Protein AF-A0A412WUS1-F1 (afdb_monomer_lite)

Sequence (158 aa):
MLLIREGIDLQKLTAKCTISKQDILFKDSITSIKILNVRDIDAIYNIAAILSSSLFAYYAINTFVSIGIERERAKNYNKYNLPYIDLNIKNRIEVIEQAYQERYSAKKEVLQDDKKINALNNTILSELNKINKVIYDKLQLNDIETALIEYALDINKT

Foldseek 3Di:
DKKWFQAADLQQQATDIDDDPDDDDDDPRIDDDDDPDPVCVQQSVQLNLCRRALVVSLQCLVDFPDAPPPVRGGDPVSSPVDDGDRQSCNVLVVLLVVLVVVLVVQVPDPDHDPVSNVVSVVSNVVSSVVSNVSVCVRVVDDPVNVVVSVVSRVVSND

Organism: Bacteroides uniformis (NCBI:txid820)

pLDDT: mean 84.38, std 8.53, range [44.5, 91.94]

Radius of gyration: 16.22 Å; chains: 1; bounding box: 37×35×44 Å

Structure (mmCIF, N/CA/C/O backbone):
data_AF-A0A412WUS1-F1
#
_entry.id   AF-A0A412WUS1-F1
#
loop_
_atom_site.group_PDB
_atom_site.id
_atom_site.type_symbol
_atom_site.label_atom_id
_atom_site.label_alt_id
_atom_site.label_comp_id
_atom_site.label_asym_id
_atom_site.label_entity_id
_atom_site.label_seq_id
_atom_site.pdbx_PDB_ins_code
_atom_site.Cartn_x
_atom_site.Cartn_y
_atom_site.Cartn_z
_atom_site.occupancy
_atom_site.B_iso_or_equiv
_atom_site.auth_seq_id
_atom_site.auth_comp_id
_atom_site.auth_asym_id
_atom_site.auth_atom_id
_atom_site.pdbx_PDB_model_num
ATOM 1 N N . MET A 1 1 ? -12.828 9.975 -2.055 1.00 89.69 1 MET A N 1
ATOM 2 C CA . MET A 1 1 ? -11.564 10.727 -2.232 1.00 89.69 1 MET A CA 1
ATOM 3 C C . MET A 1 1 ? -10.428 9.923 -1.624 1.00 89.69 1 MET A C 1
ATOM 5 O O . MET A 1 1 ? -10.628 9.349 -0.561 1.00 89.69 1 MET A O 1
ATOM 9 N N . LEU A 1 2 ? -9.274 9.852 -2.281 1.00 90.50 2 LEU A N 1
ATOM 10 C CA . LEU A 1 2 ? -8.062 9.281 -1.695 1.00 90.50 2 LEU A CA 1
ATOM 11 C C . LEU A 1 2 ? -7.398 10.339 -0.824 1.00 90.50 2 LEU A C 1
ATOM 13 O O . LEU A 1 2 ? -7.208 11.458 -1.288 1.00 90.50 2 LEU A O 1
ATOM 17 N N . LEU A 1 3 ? -7.035 9.994 0.400 1.00 90.69 3 LEU A N 1
ATOM 18 C CA . LEU A 1 3 ? -6.276 10.846 1.305 1.00 90.69 3 LEU A CA 1
ATOM 19 C C . LEU A 1 3 ? -4.888 10.254 1.462 1.00 90.69 3 LEU A C 1
ATOM 21 O O . LEU A 1 3 ? -4.756 9.067 1.750 1.00 90.69 3 LEU A O 1
ATOM 25 N N . ILE A 1 4 ? -3.866 11.079 1.291 1.00 90.06 4 ILE A N 1
ATOM 26 C CA . ILE A 1 4 ? -2.463 10.683 1.339 1.00 90.06 4 ILE A CA 1
ATOM 27 C C . ILE A 1 4 ? -1.776 11.585 2.352 1.00 90.06 4 ILE A C 1
ATOM 29 O O . ILE A 1 4 ? -1.789 12.810 2.228 1.00 90.06 4 ILE A O 1
ATOM 33 N N . ARG A 1 5 ? -1.172 10.987 3.372 1.00 86.62 5 ARG A N 1
ATOM 34 C CA . ARG A 1 5 ? -0.383 11.730 4.353 1.00 86.62 5 ARG A CA 1
ATOM 35 C C . ARG A 1 5 ? 0.949 12.156 3.730 1.00 86.62 5 ARG A C 1
ATOM 37 O O . ARG A 1 5 ? 1.547 11.420 2.948 1.00 86.62 5 ARG A O 1
ATOM 44 N N . GLU A 1 6 ? 1.445 13.334 4.099 1.00 80.62 6 GLU A N 1
ATOM 45 C CA . GLU A 1 6 ? 2.788 13.766 3.687 1.00 80.62 6 GLU A CA 1
ATOM 46 C C . GLU A 1 6 ? 3.895 12.836 4.198 1.00 80.62 6 GLU A C 1
ATOM 48 O O . GLU A 1 6 ? 4.851 12.557 3.475 1.00 80.62 6 GLU A O 1
ATOM 53 N N . GLY A 1 7 ? 3.741 12.369 5.440 1.00 77.56 7 GLY A N 1
ATOM 54 C CA . GLY A 1 7 ? 4.656 11.445 6.099 1.00 77.56 7 GLY A CA 1
ATOM 55 C C . GLY A 1 7 ? 4.511 10.011 5.595 1.00 77.56 7 GLY A C 1
ATOM 56 O O . GLY A 1 7 ? 3.388 9.516 5.442 1.00 77.56 7 GLY A O 1
ATOM 57 N N . ILE A 1 8 ? 5.642 9.345 5.384 1.00 80.25 8 ILE A N 1
ATOM 58 C CA . ILE A 1 8 ? 5.703 7.920 5.035 1.00 80.25 8 ILE A CA 1
ATOM 59 C C . ILE A 1 8 ? 5.760 7.032 6.285 1.00 80.25 8 ILE A C 1
ATOM 61 O O . ILE A 1 8 ? 5.954 7.502 7.404 1.00 80.25 8 ILE A O 1
ATOM 65 N N . ASP A 1 9 ? 5.540 5.733 6.117 1.00 79.88 9 ASP A N 1
ATOM 66 C CA . ASP A 1 9 ? 5.813 4.756 7.165 1.00 79.88 9 ASP A CA 1
ATOM 67 C C . ASP A 1 9 ? 7.315 4.466 7.233 1.00 79.88 9 ASP A C 1
ATOM 69 O O . ASP A 1 9 ? 7.868 3.978 6.260 1.00 79.88 9 ASP A O 1
ATOM 73 N N . LEU A 1 10 ? 7.979 4.730 8.358 1.00 72.31 10 LEU A N 1
ATOM 74 C CA . LEU A 1 10 ? 9.417 4.473 8.482 1.00 72.31 10 LEU A CA 1
ATOM 75 C C . LEU A 1 10 ? 9.794 2.988 8.484 1.00 72.31 10 LEU A C 1
ATOM 77 O O . LEU A 1 10 ? 10.896 2.655 8.071 1.00 72.31 10 LEU A O 1
ATOM 81 N N . GLN A 1 11 ? 8.905 2.091 8.919 1.00 75.75 11 GLN A N 1
ATOM 82 C CA . GLN A 1 11 ? 9.223 0.659 8.966 1.00 75.75 11 GLN A CA 1
ATOM 83 C C . GLN A 1 11 ? 9.072 -0.000 7.595 1.00 75.75 11 GLN A C 1
ATOM 85 O O . GLN A 1 11 ? 9.779 -0.947 7.260 1.00 75.75 11 GLN A O 1
ATOM 90 N N . LYS A 1 12 ? 8.101 0.469 6.806 1.00 76.69 12 LYS A N 1
ATOM 91 C CA . LYS A 1 12 ? 7.782 -0.115 5.495 1.00 76.69 12 LYS A CA 1
ATOM 92 C C . LYS A 1 12 ? 8.250 0.734 4.319 1.00 76.69 12 LYS A C 1
ATOM 94 O O . LYS A 1 12 ? 8.246 0.239 3.199 1.00 76.69 12 LYS A O 1
ATOM 99 N N . LEU A 1 13 ? 8.608 1.992 4.565 1.00 78.62 13 LEU A N 1
ATOM 100 C CA . LEU A 1 13 ? 8.900 3.028 3.568 1.00 78.62 13 LEU A CA 1
ATOM 101 C C . LEU A 1 13 ? 7.765 3.237 2.548 1.00 78.62 13 LEU A C 1
ATOM 103 O O . LEU A 1 13 ? 7.969 3.762 1.458 1.00 78.62 13 LEU A O 1
ATOM 107 N N . THR A 1 14 ? 6.538 2.864 2.921 1.00 84.44 14 THR A N 1
ATOM 108 C CA . THR A 1 14 ? 5.322 3.016 2.111 1.00 84.44 14 THR A CA 1
ATOM 109 C C . THR A 1 14 ? 4.583 4.304 2.455 1.00 84.44 14 THR A C 1
ATOM 111 O O . THR A 1 14 ? 4.651 4.784 3.592 1.00 84.44 14 THR A O 1
ATOM 114 N N . ALA A 1 15 ? 3.807 4.855 1.521 1.00 85.81 15 ALA A N 1
ATOM 115 C CA . ALA A 1 15 ? 2.959 5.999 1.839 1.00 85.81 15 ALA A CA 1
ATOM 116 C C . ALA A 1 15 ? 1.753 5.566 2.690 1.00 85.81 15 ALA A C 1
ATOM 118 O O . ALA A 1 15 ? 1.216 4.470 2.536 1.00 85.81 15 ALA A O 1
ATOM 119 N N . LYS A 1 16 ? 1.294 6.446 3.588 1.00 85.94 16 LYS A N 1
ATOM 120 C CA . LYS A 1 16 ? 0.066 6.221 4.362 1.00 85.94 16 LYS A CA 1
ATOM 121 C C . LYS A 1 16 ? -1.108 6.860 3.638 1.00 85.94 16 LYS A C 1
ATOM 123 O O . LYS A 1 16 ? -1.214 8.088 3.605 1.00 85.94 16 LYS A O 1
ATOM 128 N N . CYS A 1 17 ? -1.990 6.032 3.089 1.00 89.25 17 CYS A N 1
ATOM 129 C CA . CYS A 1 17 ? -3.189 6.486 2.396 1.00 89.25 17 CYS A CA 1
ATOM 130 C C . CYS A 1 17 ? -4.462 5.767 2.858 1.00 89.25 17 CYS A C 1
ATOM 132 O O . CYS A 1 17 ? -4.407 4.666 3.400 1.00 89.25 17 CYS A O 1
ATOM 134 N N . THR A 1 18 ? -5.613 6.407 2.654 1.00 89.50 18 THR A N 1
ATOM 135 C CA . THR A 1 18 ? -6.942 5.853 2.959 1.00 89.50 18 THR A CA 1
ATOM 136 C C . THR A 1 18 ? -8.004 6.469 2.056 1.00 89.50 18 THR A C 1
ATOM 138 O O . THR A 1 18 ? -7.836 7.598 1.584 1.00 89.50 18 THR A O 1
ATOM 141 N N . ILE A 1 19 ? -9.098 5.754 1.805 1.00 90.31 19 ILE A N 1
ATOM 142 C CA . ILE A 1 19 ? -10.184 6.242 0.959 1.00 90.31 19 ILE A CA 1
ATOM 143 C C . ILE A 1 19 ? -11.317 6.769 1.840 1.00 90.31 19 ILE A C 1
ATOM 145 O O . ILE A 1 19 ? -11.999 6.024 2.537 1.00 90.31 19 ILE A O 1
ATOM 149 N N . SER A 1 20 ? -11.571 8.078 1.772 1.00 88.50 20 SER A N 1
ATOM 150 C CA . SER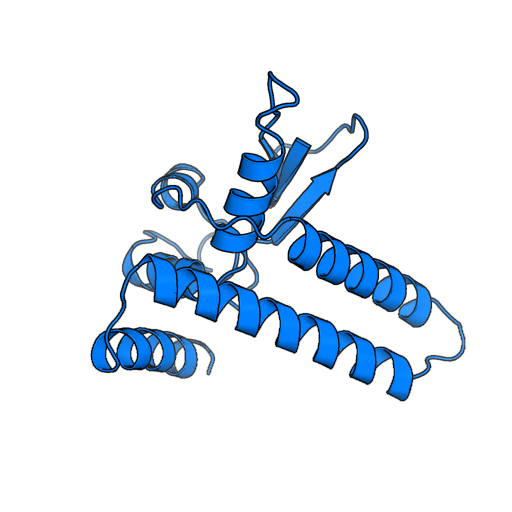 A 1 20 ? -12.753 8.664 2.402 1.00 88.50 20 SER A CA 1
ATOM 151 C C . SER A 1 20 ? -13.960 8.602 1.470 1.00 88.50 20 SER A C 1
ATOM 153 O O . SER A 1 20 ? -13.911 9.066 0.323 1.00 88.50 20 SER A O 1
ATOM 155 N N . LYS A 1 21 ? -15.062 8.061 1.997 1.00 86.38 21 LYS A N 1
ATOM 156 C CA . LYS A 1 21 ? -16.389 8.030 1.361 1.00 86.38 21 LYS A CA 1
ATOM 157 C C . LYS A 1 21 ? -17.230 9.271 1.681 1.00 86.38 21 LYS A C 1
ATOM 159 O O . LYS A 1 21 ? -18.304 9.431 1.117 1.00 86.38 21 LYS A O 1
ATOM 164 N N . GLN A 1 22 ? -16.749 10.126 2.581 1.00 87.69 22 GLN A N 1
ATOM 165 C CA . GLN A 1 22 ? -17.440 11.326 3.046 1.00 87.69 22 GLN A CA 1
ATOM 166 C C . GLN A 1 22 ? -16.586 12.564 2.779 1.00 87.69 22 GLN A C 1
ATOM 168 O O . GLN A 1 22 ? -15.354 12.478 2.704 1.00 87.69 22 GLN A O 1
ATOM 173 N N . ASP A 1 23 ? -17.242 13.713 2.653 1.00 86.62 23 ASP A N 1
ATOM 174 C CA . ASP A 1 23 ? -16.546 14.990 2.611 1.00 86.62 23 ASP A CA 1
ATOM 175 C C . ASP A 1 23 ? -15.993 15.312 3.999 1.00 86.62 23 ASP A C 1
ATOM 177 O O . ASP A 1 23 ? -16.699 15.255 5.005 1.00 86.62 23 ASP A O 1
ATOM 181 N N . ILE A 1 24 ? -14.697 15.605 4.050 1.00 89.50 24 ILE A N 1
ATOM 182 C CA . ILE A 1 24 ? -13.966 15.838 5.290 1.00 89.50 24 ILE A CA 1
ATOM 183 C C . ILE A 1 24 ? -13.060 17.058 5.152 1.00 89.50 24 ILE A C 1
ATOM 185 O O . ILE A 1 24 ? -12.528 17.337 4.078 1.00 89.50 24 ILE A O 1
ATOM 189 N N . LEU A 1 25 ? -12.849 17.759 6.264 1.00 90.38 25 LEU A N 1
ATOM 190 C CA . LEU A 1 25 ? -11.878 18.843 6.358 1.00 90.38 25 LEU A CA 1
ATOM 191 C C . LEU A 1 25 ? -10.575 18.299 6.950 1.00 90.38 25 LEU A C 1
ATOM 193 O O . LEU A 1 25 ? -10.577 17.676 8.013 1.00 90.38 25 LEU A O 1
ATOM 197 N N . PHE A 1 26 ? -9.461 18.518 6.257 1.00 88.88 26 PHE A N 1
ATOM 198 C CA . PHE A 1 26 ? -8.140 18.042 6.661 1.00 88.88 26 PHE A CA 1
ATOM 199 C C . PHE A 1 26 ? -7.109 19.171 6.627 1.00 88.88 26 PHE A C 1
ATOM 201 O O . PHE A 1 26 ? -7.285 20.188 5.962 1.00 88.88 26 PHE A O 1
ATOM 208 N N . LYS A 1 27 ? -6.038 18.997 7.407 1.00 89.25 27 LYS A N 1
ATOM 209 C CA . LYS A 1 27 ? -4.908 19.932 7.449 1.00 89.25 27 LYS A CA 1
ATOM 210 C C . LYS A 1 27 ? -4.040 19.772 6.201 1.00 89.25 27 LYS A C 1
ATOM 212 O O . LYS A 1 27 ? -4.037 18.710 5.589 1.00 89.25 27 LYS A O 1
ATOM 217 N N . ASP A 1 28 ? -3.214 20.780 5.939 1.00 84.62 28 ASP A N 1
ATOM 218 C CA . ASP A 1 28 ? -2.248 20.826 4.830 1.00 84.62 28 ASP A CA 1
ATOM 219 C C . ASP A 1 28 ? -1.305 19.605 4.764 1.00 84.62 28 ASP A C 1
ATOM 221 O O . ASP A 1 28 ? -0.891 19.172 3.699 1.00 84.62 28 ASP A O 1
ATOM 225 N N . SER A 1 29 ? -1.062 18.936 5.898 1.00 84.50 29 SER A N 1
ATOM 226 C CA . SER A 1 29 ? -0.260 17.705 5.952 1.00 84.50 29 SER A CA 1
ATOM 227 C C . SER A 1 29 ? -0.908 16.472 5.291 1.00 84.50 29 SER A C 1
ATOM 229 O O . SER A 1 29 ? -0.373 15.360 5.401 1.00 84.50 29 SER A O 1
ATOM 231 N N . ILE A 1 30 ? -2.095 16.618 4.698 1.00 88.19 30 ILE A N 1
ATOM 232 C CA . ILE A 1 30 ? -2.816 15.582 3.957 1.00 88.19 30 ILE A CA 1
ATOM 233 C C . ILE A 1 30 ? -3.131 16.128 2.566 1.00 88.19 30 ILE A C 1
ATOM 235 O O . ILE A 1 30 ? -3.763 17.168 2.418 1.00 88.19 30 ILE A O 1
ATOM 239 N N . THR A 1 31 ? -2.726 15.393 1.537 1.00 88.69 31 THR A N 1
ATOM 240 C CA . THR A 1 31 ? -3.105 15.668 0.150 1.00 88.69 31 THR A CA 1
ATOM 241 C C . THR A 1 31 ? -4.263 14.761 -0.249 1.00 88.69 31 THR A C 1
ATOM 243 O O . THR A 1 31 ? -4.258 13.576 0.086 1.00 88.69 31 THR A O 1
ATOM 246 N N . SER A 1 32 ? -5.251 15.291 -0.974 1.00 90.00 32 SER A N 1
ATOM 247 C CA . SER A 1 32 ? -6.390 14.501 -1.449 1.00 90.00 32 SER A CA 1
ATOM 248 C C . SER A 1 32 ? -6.445 14.389 -2.967 1.00 90.00 32 SER A C 1
ATOM 250 O O . SER A 1 32 ? -6.255 15.388 -3.657 1.00 90.00 32 SER A O 1
ATOM 252 N N . ILE A 1 33 ? -6.829 13.218 -3.474 1.00 89.50 33 ILE A N 1
ATOM 253 C CA . ILE A 1 33 ? -7.197 13.008 -4.878 1.00 89.50 33 ILE A CA 1
ATOM 254 C C . ILE A 1 33 ? -8.700 12.722 -4.937 1.00 89.50 33 ILE A C 1
ATOM 256 O O . ILE A 1 33 ? -9.200 11.762 -4.337 1.00 89.50 33 ILE A O 1
ATOM 260 N N . LYS A 1 34 ? -9.448 13.575 -5.640 1.00 89.25 34 LYS A N 1
ATOM 261 C CA . LYS A 1 34 ? -10.897 13.440 -5.825 1.00 89.25 34 LYS A CA 1
ATOM 262 C C . LYS A 1 34 ? -11.189 13.042 -7.269 1.00 89.25 34 LYS A C 1
ATOM 264 O O . LYS A 1 34 ? -10.665 13.646 -8.194 1.00 89.25 34 LYS A O 1
ATOM 269 N N . ILE A 1 35 ? -12.039 12.034 -7.438 1.00 88.94 35 ILE A N 1
ATOM 270 C CA . ILE A 1 35 ? -12.581 11.664 -8.746 1.00 88.94 35 ILE A CA 1
ATOM 271 C C . ILE A 1 35 ? -13.628 12.682 -9.183 1.00 88.94 35 ILE A C 1
ATOM 273 O O . ILE A 1 35 ? -14.436 13.136 -8.369 1.00 88.94 35 ILE A O 1
ATOM 277 N N . LEU A 1 36 ? -13.613 13.018 -10.470 1.00 87.81 36 LEU A N 1
ATOM 278 C CA . LEU A 1 36 ? -14.655 13.829 -11.096 1.00 87.81 36 LEU A CA 1
ATOM 279 C C . LEU A 1 36 ? -15.810 12.946 -11.580 1.00 87.81 36 LEU A C 1
ATOM 281 O O . LEU A 1 36 ? -16.969 13.315 -11.412 1.00 87.81 36 LEU A O 1
ATOM 285 N N . ASN A 1 37 ? -15.499 11.749 -12.094 1.00 88.88 37 ASN A N 1
ATOM 286 C CA . ASN A 1 37 ? -16.490 10.789 -12.571 1.00 88.88 37 ASN A CA 1
ATOM 287 C C . ASN A 1 37 ? -16.494 9.518 -11.719 1.00 88.88 37 ASN A C 1
ATOM 289 O O . ASN A 1 37 ? -15.450 9.008 -11.321 1.00 88.88 37 ASN A O 1
ATOM 293 N N . VAL A 1 38 ? -17.680 8.943 -11.509 1.00 83.69 38 VAL A N 1
ATOM 294 C CA . VAL A 1 38 ? -17.856 7.694 -10.739 1.00 83.69 38 VAL A CA 1
ATOM 295 C C . VAL A 1 38 ? -17.145 6.502 -11.393 1.00 83.69 38 VAL A C 1
ATOM 297 O O . VAL A 1 38 ? -16.721 5.585 -10.699 1.00 83.69 38 VAL A O 1
ATOM 300 N N . ARG A 1 39 ? -16.969 6.531 -12.720 1.00 84.44 39 ARG A N 1
ATOM 301 C CA . ARG A 1 39 ? -16.254 5.490 -13.479 1.00 84.44 39 ARG A CA 1
ATOM 302 C C . ARG A 1 39 ? -14.774 5.389 -13.104 1.00 84.44 39 ARG A C 1
ATOM 304 O O . ARG A 1 39 ? -14.199 4.319 -13.224 1.00 84.44 39 ARG A O 1
ATOM 311 N N . ASP A 1 40 ? -14.195 6.468 -12.586 1.00 86.19 40 ASP A N 1
ATOM 312 C CA . ASP A 1 40 ? -12.769 6.548 -12.259 1.00 86.19 40 ASP A CA 1
ATOM 313 C C . ASP A 1 40 ? -12.482 6.099 -10.817 1.00 86.19 40 ASP A C 1
ATOM 315 O O . ASP A 1 40 ? -11.378 6.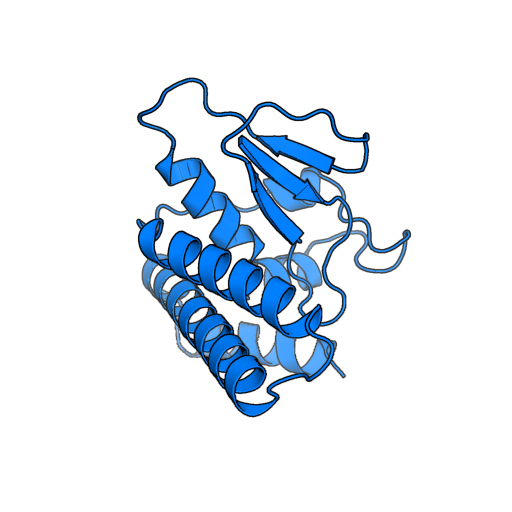279 -10.301 1.00 86.19 40 ASP A O 1
ATOM 319 N N . ILE A 1 41 ? -13.474 5.526 -10.126 1.00 88.12 41 ILE A N 1
ATOM 320 C CA . ILE A 1 41 ? -13.320 5.104 -8.734 1.00 88.12 41 ILE A CA 1
ATOM 321 C C . ILE A 1 41 ? -12.215 4.057 -8.577 1.00 88.12 41 ILE A C 1
ATOM 323 O O . ILE A 1 41 ? -11.439 4.135 -7.627 1.00 88.12 41 ILE A O 1
ATOM 327 N N . ASP A 1 42 ? -12.085 3.141 -9.536 1.00 89.62 42 ASP A N 1
ATOM 328 C CA . ASP A 1 42 ? -11.071 2.087 -9.508 1.00 89.62 42 ASP A CA 1
ATOM 329 C C . ASP A 1 42 ? -9.653 2.659 -9.621 1.00 89.62 42 ASP A C 1
ATOM 331 O O . ASP A 1 42 ? -8.727 2.129 -9.008 1.00 89.62 42 ASP A O 1
ATOM 335 N N . ALA A 1 43 ? -9.486 3.811 -10.282 1.00 90.12 43 ALA A N 1
ATOM 336 C CA . ALA A 1 43 ? -8.201 4.498 -10.353 1.00 90.12 43 ALA A CA 1
ATOM 337 C C . ALA A 1 43 ? -7.719 4.958 -8.967 1.00 90.12 43 ALA A C 1
ATOM 339 O O . ALA A 1 43 ? -6.534 4.834 -8.661 1.00 90.12 43 ALA A O 1
ATOM 340 N N . ILE A 1 44 ? -8.625 5.419 -8.090 1.00 91.50 44 ILE A N 1
ATOM 341 C CA . ILE A 1 44 ? -8.276 5.762 -6.699 1.00 91.50 44 ILE A CA 1
ATOM 342 C C . ILE A 1 44 ? -7.743 4.533 -5.954 1.00 91.50 44 ILE A C 1
ATOM 344 O O . ILE A 1 44 ? -6.737 4.637 -5.249 1.00 91.50 44 ILE A O 1
ATOM 348 N N . TYR A 1 45 ? -8.401 3.381 -6.108 1.00 91.38 45 TYR A N 1
ATOM 349 C CA . TYR A 1 45 ? -7.968 2.139 -5.469 1.00 91.38 45 TYR A CA 1
ATOM 350 C C . TYR A 1 45 ? -6.612 1.686 -6.025 1.00 91.38 45 TYR A C 1
ATOM 352 O O . TYR A 1 45 ? -5.696 1.406 -5.255 1.00 91.38 45 TYR A O 1
ATOM 360 N N . ASN A 1 46 ? -6.431 1.708 -7.344 1.00 91.69 46 ASN A N 1
ATOM 361 C CA . ASN A 1 46 ? -5.157 1.373 -7.977 1.00 91.69 46 ASN A CA 1
ATOM 362 C C . ASN A 1 46 ? -4.006 2.249 -7.446 1.00 91.69 46 ASN A C 1
ATOM 364 O O . ASN A 1 46 ? -2.982 1.719 -7.013 1.00 91.69 46 ASN A O 1
ATOM 368 N N . ILE A 1 47 ? -4.198 3.573 -7.373 1.00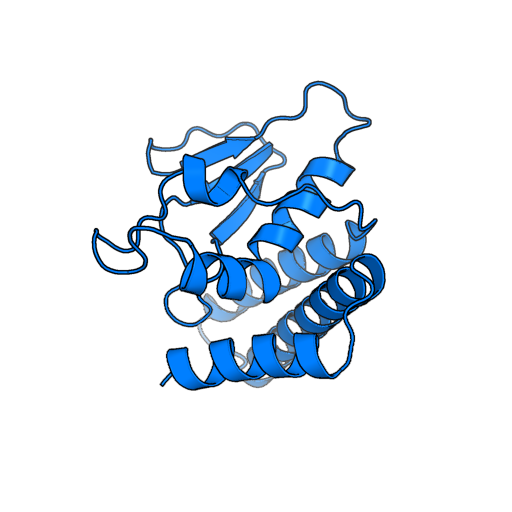 90.94 47 ILE A N 1
ATOM 369 C CA . ILE A 1 47 ? -3.199 4.498 -6.810 1.00 90.94 47 ILE A CA 1
ATOM 370 C C . ILE A 1 47 ? -2.904 4.163 -5.341 1.00 90.94 47 ILE A C 1
ATOM 372 O O . ILE A 1 47 ? -1.741 4.125 -4.939 1.00 90.94 47 ILE A O 1
ATOM 376 N N . ALA A 1 48 ? -3.933 3.893 -4.533 1.00 91.31 48 ALA A N 1
ATOM 377 C CA . ALA A 1 48 ? -3.763 3.572 -3.116 1.00 91.31 48 ALA A CA 1
ATOM 378 C C . ALA A 1 48 ? -2.894 2.322 -2.895 1.00 91.31 48 ALA A C 1
ATOM 380 O O . ALA A 1 48 ? -2.023 2.311 -2.023 1.00 91.31 48 ALA A O 1
ATOM 381 N N . ALA A 1 49 ? -3.090 1.278 -3.698 1.00 91.31 49 ALA A N 1
ATOM 382 C CA . ALA A 1 49 ? -2.274 0.073 -3.602 1.00 91.31 49 ALA A CA 1
ATOM 383 C C . ALA A 1 49 ? -0.846 0.271 -4.070 1.00 91.31 49 ALA A C 1
ATOM 385 O O . ALA A 1 49 ? 0.068 -0.211 -3.411 1.00 91.31 49 ALA A O 1
ATOM 386 N N . ILE A 1 50 ? -0.656 0.990 -5.175 1.00 91.00 50 ILE A N 1
ATOM 387 C CA . ILE A 1 50 ? 0.671 1.321 -5.681 1.00 91.00 50 ILE A CA 1
ATOM 388 C C . ILE A 1 50 ? 1.470 2.031 -4.583 1.00 91.00 50 ILE A C 1
ATOM 390 O O . ILE A 1 50 ? 2.564 1.593 -4.239 1.00 91.00 50 ILE A O 1
ATOM 394 N N . LEU A 1 51 ? 0.888 3.050 -3.949 1.00 89.00 51 LEU A N 1
ATOM 395 C CA . LEU A 1 51 ? 1.507 3.791 -2.844 1.00 89.00 51 LEU A CA 1
ATOM 396 C C . LEU A 1 51 ? 1.775 2.940 -1.586 1.00 89.00 51 LEU A C 1
ATOM 398 O O . LEU A 1 51 ? 2.658 3.268 -0.790 1.00 89.00 51 LEU A O 1
ATOM 402 N N . SER A 1 52 ? 1.019 1.855 -1.412 1.00 88.50 52 SER A N 1
ATOM 403 C CA . SER A 1 52 ? 1.144 0.907 -0.295 1.00 88.50 52 SER A CA 1
ATOM 404 C C . SER A 1 52 ? 2.027 -0.309 -0.620 1.00 88.50 52 SER A C 1
ATOM 406 O O . SER A 1 52 ? 2.181 -1.189 0.228 1.00 88.50 52 SER A O 1
ATOM 408 N N . SER A 1 53 ? 2.575 -0.386 -1.835 1.00 90.00 53 SER A N 1
ATOM 409 C CA . SER A 1 53 ? 3.320 -1.543 -2.338 1.00 90.00 53 SER A CA 1
ATOM 410 C C . SER A 1 53 ? 4.815 -1.487 -2.021 1.00 90.00 53 SER A C 1
ATOM 412 O O . SER A 1 53 ? 5.385 -0.427 -1.747 1.00 90.00 53 SER A O 1
ATOM 414 N N . SER A 1 54 ? 5.473 -2.641 -2.132 1.00 88.44 54 SER A N 1
ATOM 415 C CA . SER A 1 54 ? 6.937 -2.763 -2.095 1.00 88.44 54 SER A CA 1
ATOM 416 C C . SER A 1 54 ? 7.621 -1.987 -3.222 1.00 88.44 54 SER A C 1
ATOM 418 O O . SER A 1 54 ? 8.689 -1.421 -3.007 1.00 88.44 54 SER A O 1
ATOM 420 N N . LEU A 1 55 ? 6.991 -1.903 -4.398 1.00 88.06 55 LEU A N 1
ATOM 421 C CA . LEU A 1 55 ? 7.512 -1.150 -5.538 1.00 88.06 55 LEU A CA 1
ATOM 422 C C . LEU A 1 55 ? 7.655 0.339 -5.210 1.00 88.06 55 LEU A C 1
ATOM 424 O O . LEU A 1 55 ? 8.665 0.948 -5.552 1.00 88.06 55 LEU A O 1
ATOM 428 N N . PHE A 1 56 ? 6.670 0.925 -4.523 1.00 88.25 56 PHE A N 1
ATOM 429 C CA . PHE A 1 56 ? 6.765 2.319 -4.095 1.00 88.25 56 PHE A CA 1
ATOM 430 C C . PHE A 1 56 ? 7.915 2.521 -3.110 1.00 88.25 56 PHE A C 1
ATOM 432 O O . PHE A 1 56 ? 8.677 3.470 -3.265 1.00 88.25 56 PHE A O 1
ATOM 439 N N . ALA A 1 57 ? 8.073 1.623 -2.135 1.00 87.31 57 ALA A N 1
ATOM 440 C CA . ALA A 1 57 ? 9.178 1.693 -1.184 1.00 87.31 57 ALA A CA 1
ATOM 441 C C . ALA A 1 57 ? 10.542 1.583 -1.893 1.00 87.31 57 ALA A C 1
ATOM 443 O O . ALA A 1 57 ? 11.435 2.388 -1.638 1.00 87.31 57 ALA A O 1
ATOM 444 N N . TYR A 1 58 ? 10.677 0.659 -2.849 1.00 88.38 58 TYR A N 1
ATOM 445 C CA . TYR A 1 58 ? 11.870 0.529 -3.685 1.00 88.38 58 TYR A CA 1
ATOM 446 C C . TYR A 1 58 ? 12.152 1.800 -4.495 1.00 88.38 58 TYR A C 1
ATOM 448 O O . TYR A 1 58 ? 13.268 2.320 -4.484 1.00 88.38 58 TYR A O 1
ATOM 456 N N . TYR A 1 59 ? 11.138 2.343 -5.169 1.00 86.81 59 TYR A N 1
ATOM 457 C CA . TYR A 1 59 ? 11.272 3.584 -5.926 1.00 86.81 59 TYR A CA 1
ATOM 458 C C . TYR A 1 59 ? 11.678 4.751 -5.021 1.00 86.81 59 TYR A C 1
ATOM 460 O O . TYR A 1 59 ? 12.555 5.540 -5.378 1.00 86.81 59 TYR A O 1
ATOM 468 N N . ALA A 1 60 ? 11.082 4.832 -3.833 1.00 83.00 60 ALA A N 1
ATOM 469 C CA . ALA A 1 60 ? 11.345 5.883 -2.868 1.00 83.00 60 ALA A CA 1
ATOM 470 C C . ALA A 1 60 ? 12.795 5.851 -2.366 1.00 83.00 60 ALA A C 1
ATOM 472 O O . ALA A 1 60 ? 13.442 6.894 -2.350 1.00 83.00 60 ALA A O 1
ATOM 473 N N . ILE A 1 61 ? 13.333 4.669 -2.046 1.00 82.50 61 ILE A N 1
ATOM 474 C CA . ILE A 1 61 ? 14.739 4.497 -1.639 1.00 82.50 61 ILE A CA 1
ATOM 475 C C . ILE A 1 61 ? 15.700 4.994 -2.726 1.00 82.50 61 ILE A C 1
ATOM 477 O O . ILE A 1 61 ? 16.678 5.670 -2.422 1.00 82.50 61 ILE A O 1
ATOM 481 N N . ASN A 1 62 ? 15.423 4.673 -3.990 1.00 82.12 62 ASN A N 1
ATOM 482 C CA . ASN A 1 62 ? 16.361 4.940 -5.081 1.00 82.12 62 ASN A CA 1
ATOM 483 C C . ASN A 1 62 ? 16.273 6.362 -5.652 1.00 82.12 62 ASN A C 1
ATOM 485 O O . ASN A 1 62 ? 17.249 6.853 -6.213 1.00 82.12 62 ASN A O 1
ATOM 489 N N . THR A 1 63 ? 15.110 7.015 -5.569 1.00 80.00 63 THR A N 1
ATOM 490 C CA . THR A 1 63 ? 14.859 8.263 -6.316 1.00 80.00 63 THR A CA 1
ATOM 491 C C . THR A 1 63 ? 14.512 9.462 -5.447 1.00 80.00 63 THR A C 1
ATOM 493 O O . THR A 1 63 ? 14.629 10.601 -5.909 1.00 80.00 63 THR A O 1
ATOM 496 N N . PHE A 1 64 ? 14.068 9.266 -4.202 1.00 78.75 64 PHE A N 1
ATOM 497 C CA . PHE A 1 64 ? 13.633 10.403 -3.403 1.00 78.75 64 PHE A CA 1
ATOM 498 C C . PHE A 1 64 ? 14.844 11.188 -2.909 1.00 78.75 64 PHE A C 1
ATOM 500 O O . PHE A 1 64 ? 15.702 10.675 -2.204 1.00 78.75 64 PHE A O 1
ATOM 507 N N . VAL A 1 65 ? 14.849 12.485 -3.226 1.00 70.44 65 VAL A N 1
ATOM 508 C CA . VAL A 1 65 ? 15.872 13.446 -2.777 1.00 70.44 65 VAL A CA 1
ATOM 509 C C . VAL A 1 65 ? 16.026 13.454 -1.251 1.00 70.44 65 VAL A C 1
ATOM 511 O O . VAL A 1 65 ? 17.121 13.648 -0.734 1.00 70.44 65 VAL A O 1
ATOM 514 N N . SER A 1 66 ? 14.927 13.248 -0.522 1.00 66.38 66 SER A N 1
ATOM 515 C CA . SER A 1 66 ? 14.937 13.027 0.918 1.00 66.38 66 SER A CA 1
ATOM 516 C C . SER A 1 66 ? 13.823 12.061 1.313 1.00 66.38 66 SER A C 1
ATOM 518 O O . SER A 1 66 ? 12.655 12.232 0.955 1.00 66.38 66 SER A O 1
ATOM 520 N N . ILE A 1 67 ? 14.200 11.036 2.071 1.00 65.81 67 ILE A N 1
ATOM 521 C CA . ILE A 1 67 ? 13.295 10.082 2.704 1.00 65.81 67 ILE A CA 1
ATOM 522 C C . ILE A 1 67 ? 13.727 9.962 4.169 1.00 65.81 67 ILE A C 1
ATOM 524 O O . ILE A 1 67 ? 14.906 9.795 4.454 1.00 65.81 67 ILE A O 1
ATOM 528 N N . GLY A 1 68 ? 12.823 10.195 5.123 1.00 58.84 68 GLY A N 1
ATOM 529 C CA . GLY A 1 68 ? 13.157 10.140 6.558 1.00 58.84 68 GLY A CA 1
ATOM 530 C C . GLY A 1 68 ? 13.946 11.329 7.145 1.00 58.84 68 GLY A C 1
ATOM 531 O O . GLY A 1 68 ? 13.944 11.484 8.359 1.00 58.84 68 GLY A O 1
ATOM 532 N N . ILE A 1 69 ? 14.549 12.214 6.337 1.00 63.28 69 ILE A N 1
ATOM 533 C CA . ILE A 1 69 ? 15.395 13.324 6.838 1.00 63.28 69 ILE A CA 1
ATOM 534 C C . ILE A 1 69 ? 14.567 14.557 7.274 1.00 63.28 69 ILE A C 1
ATOM 536 O O . ILE A 1 69 ? 14.680 15.022 8.405 1.00 63.28 69 ILE A O 1
ATOM 540 N N . GLU A 1 70 ? 13.680 15.089 6.420 1.00 57.91 70 GLU A N 1
ATOM 541 C CA . GLU A 1 70 ? 12.844 16.265 6.740 1.00 57.91 70 GLU A CA 1
ATOM 542 C C . GLU A 1 70 ? 11.501 15.858 7.375 1.00 57.91 70 GLU A C 1
ATOM 544 O O . GLU A 1 70 ? 10.449 15.908 6.733 1.00 57.91 70 GLU A O 1
ATOM 549 N N . ARG A 1 71 ? 11.517 15.444 8.651 1.00 57.03 71 ARG A N 1
ATOM 550 C CA . ARG A 1 71 ? 10.308 15.004 9.393 1.00 57.03 71 ARG A CA 1
ATOM 551 C C . ARG A 1 71 ? 9.518 13.910 8.661 1.00 57.03 71 ARG A C 1
ATOM 553 O O . ARG A 1 71 ? 8.286 13.934 8.655 1.00 57.03 71 ARG A O 1
ATOM 560 N N . GLU A 1 72 ? 10.231 12.993 8.006 1.00 61.78 72 GLU A N 1
ATOM 561 C CA . GLU A 1 72 ? 9.649 11.855 7.278 1.00 61.78 72 GLU A CA 1
ATOM 562 C C . GLU A 1 72 ? 8.733 12.254 6.107 1.00 61.78 72 GLU A C 1
ATOM 564 O O . GLU A 1 72 ? 7.945 11.440 5.622 1.00 61.78 72 GLU A O 1
ATOM 569 N N . ARG A 1 73 ? 8.804 13.507 5.640 1.00 61.62 73 ARG A N 1
ATOM 570 C CA . ARG A 1 73 ? 7.960 13.998 4.549 1.00 61.62 73 ARG A CA 1
ATOM 571 C C . ARG A 1 73 ? 8.508 13.537 3.207 1.00 61.62 73 ARG A C 1
ATOM 573 O O . ARG A 1 73 ? 9.619 13.894 2.832 1.00 61.62 73 ARG A O 1
ATOM 580 N N . ALA A 1 74 ? 7.689 12.827 2.439 1.00 62.94 74 ALA A N 1
ATOM 581 C CA . ALA A 1 74 ? 7.924 12.680 1.010 1.00 62.94 74 ALA A CA 1
ATOM 582 C C . ALA A 1 74 ? 7.318 13.894 0.291 1.00 62.94 74 ALA A C 1
ATOM 584 O O . ALA A 1 74 ? 6.132 14.196 0.470 1.00 62.94 74 ALA A O 1
ATOM 585 N N . LYS A 1 75 ? 8.102 14.590 -0.539 1.00 69.94 75 LYS A N 1
ATOM 586 C CA . LYS A 1 75 ? 7.576 15.691 -1.360 1.00 69.94 75 LYS A CA 1
ATOM 587 C C . LYS A 1 75 ? 6.609 15.147 -2.419 1.00 69.94 75 LYS A C 1
ATOM 589 O O . LYS A 1 75 ? 6.816 14.067 -2.970 1.00 69.94 75 LYS A O 1
ATOM 594 N N . ASN A 1 76 ? 5.536 15.888 -2.695 1.00 67.69 76 ASN A N 1
ATOM 595 C CA . ASN A 1 76 ? 4.449 15.424 -3.564 1.00 67.69 76 ASN A CA 1
ATOM 596 C C . ASN A 1 76 ? 4.895 15.123 -5.001 1.00 67.69 76 ASN A C 1
ATOM 598 O O . ASN A 1 76 ? 4.435 14.138 -5.567 1.00 67.69 76 ASN A O 1
ATOM 602 N N . TYR A 1 77 ? 5.841 15.890 -5.553 1.00 68.81 77 TYR A N 1
ATOM 603 C CA . TYR A 1 77 ? 6.366 15.620 -6.895 1.00 68.81 77 TYR A CA 1
ATOM 604 C C . TYR A 1 77 ? 7.010 14.229 -6.999 1.00 68.81 77 TYR A C 1
ATOM 606 O O . TYR A 1 77 ? 6.785 13.527 -7.970 1.00 68.81 77 TYR A O 1
ATOM 614 N N . ASN A 1 78 ? 7.716 13.770 -5.963 1.00 70.56 78 ASN A N 1
ATOM 615 C CA . ASN A 1 78 ? 8.324 12.440 -5.957 1.00 70.56 78 ASN A CA 1
ATOM 616 C C . ASN A 1 78 ? 7.277 11.317 -5.905 1.00 70.56 78 ASN A C 1
ATOM 618 O O . ASN A 1 78 ? 7.413 10.307 -6.587 1.00 70.56 78 ASN A O 1
ATOM 622 N N . LYS A 1 79 ? 6.206 11.504 -5.121 1.00 73.25 79 LYS A N 1
ATOM 623 C CA . LYS A 1 79 ? 5.121 10.517 -4.976 1.00 73.25 79 LYS A CA 1
ATOM 624 C C . LYS A 1 79 ? 4.321 10.322 -6.263 1.00 73.25 79 LYS A C 1
ATOM 626 O O . LYS A 1 79 ? 3.905 9.205 -6.547 1.00 73.25 79 LYS A O 1
ATOM 631 N N . TYR A 1 80 ? 4.095 11.399 -7.011 1.00 77.88 80 TYR A N 1
ATOM 632 C CA . TYR A 1 80 ? 3.251 11.386 -8.210 1.00 77.88 80 TYR A CA 1
ATOM 633 C C . TYR A 1 80 ? 4.023 11.164 -9.514 1.00 77.88 80 TYR A C 1
ATOM 635 O O . TYR A 1 80 ? 3.406 11.085 -10.569 1.00 77.88 80 TYR A O 1
ATOM 643 N N . ASN A 1 81 ? 5.349 11.018 -9.444 1.00 81.06 81 ASN A N 1
ATOM 644 C CA . ASN A 1 81 ? 6.169 10.633 -10.593 1.00 81.06 81 ASN A CA 1
ATOM 645 C C . ASN A 1 81 ? 6.094 9.132 -10.912 1.00 81.06 81 ASN A C 1
ATOM 647 O O . ASN A 1 81 ? 6.555 8.714 -11.973 1.00 81.06 81 ASN A O 1
ATOM 651 N N . LEU A 1 82 ? 5.536 8.314 -10.014 1.00 82.31 82 LEU A N 1
ATOM 652 C CA . LEU A 1 82 ? 5.394 6.886 -10.262 1.00 82.31 82 LEU A CA 1
ATOM 653 C C . LEU A 1 82 ? 4.307 6.638 -11.329 1.00 82.31 82 LEU A C 1
ATOM 655 O O . LEU A 1 82 ? 3.210 7.194 -11.205 1.00 82.31 82 LEU A O 1
ATOM 659 N N . PRO A 1 83 ? 4.566 5.807 -12.357 1.00 82.88 83 PRO A N 1
ATOM 660 C CA . PRO A 1 83 ? 3.574 5.515 -13.383 1.00 82.88 83 PRO A CA 1
ATOM 661 C C . PRO A 1 83 ? 2.311 4.871 -12.802 1.00 82.88 83 PRO A C 1
ATOM 663 O O . PRO A 1 83 ? 2.358 4.049 -11.885 1.00 82.88 83 PRO A O 1
ATOM 666 N N . TYR A 1 84 ? 1.170 5.231 -13.387 1.00 86.69 84 TYR A N 1
ATOM 667 C CA . TYR A 1 84 ? -0.107 4.598 -13.083 1.00 86.69 84 TYR A CA 1
ATOM 668 C C . TYR A 1 84 ? -0.149 3.176 -13.652 1.00 86.69 84 TYR A C 1
ATOM 670 O O . TYR A 1 84 ? 0.168 2.960 -14.821 1.00 86.69 84 TYR A O 1
ATOM 678 N N . ILE A 1 85 ? -0.589 2.220 -12.830 1.00 87.25 85 ILE A N 1
ATOM 679 C CA . ILE A 1 85 ? -0.765 0.818 -13.214 1.00 87.25 85 ILE A CA 1
ATOM 680 C C . ILE A 1 85 ? -2.218 0.432 -12.949 1.00 87.25 85 ILE A C 1
ATOM 682 O O . ILE A 1 85 ? -2.721 0.600 -11.838 1.00 87.25 85 ILE A O 1
ATOM 686 N N . ASP A 1 86 ? -2.889 -0.106 -13.966 1.00 88.19 86 ASP A N 1
ATOM 687 C CA . ASP A 1 86 ? -4.240 -0.634 -13.810 1.00 88.19 86 ASP A CA 1
ATOM 688 C C . ASP A 1 86 ? -4.207 -2.078 -13.286 1.00 88.19 86 ASP A C 1
ATOM 690 O O . ASP A 1 86 ? -3.735 -3.001 -13.963 1.00 88.19 86 ASP A O 1
ATOM 694 N N . LEU A 1 87 ? -4.682 -2.255 -12.052 1.00 82.94 87 LEU A N 1
ATOM 695 C CA . LEU A 1 87 ? -4.512 -3.476 -11.263 1.00 82.94 87 LEU A CA 1
ATOM 696 C C . LEU A 1 87 ? -5.842 -4.201 -10.983 1.00 82.94 87 LEU A C 1
ATOM 698 O O . LEU A 1 87 ? -5.813 -5.384 -10.656 1.00 82.94 87 LEU A O 1
ATOM 702 N N . ASN A 1 88 ? -6.995 -3.535 -11.129 1.00 85.50 88 ASN A N 1
ATOM 703 C CA . ASN A 1 88 ? -8.331 -4.058 -10.791 1.00 85.50 88 ASN A CA 1
ATOM 704 C C . ASN A 1 88 ? -8.382 -4.795 -9.429 1.00 85.50 88 ASN A C 1
ATOM 706 O O . ASN A 1 88 ? -8.721 -5.974 -9.316 1.00 85.50 88 ASN A O 1
ATOM 710 N N . ILE A 1 89 ? -7.991 -4.088 -8.370 1.00 87.38 89 ILE A N 1
ATOM 711 C CA . ILE A 1 89 ? -7.725 -4.635 -7.019 1.00 87.38 89 ILE A CA 1
ATOM 712 C C . ILE A 1 89 ? -8.635 -4.053 -5.932 1.00 87.38 89 ILE A C 1
ATOM 714 O O . ILE A 1 89 ? -8.382 -4.252 -4.742 1.00 87.38 89 ILE A O 1
ATOM 718 N N . LYS A 1 90 ? -9.693 -3.335 -6.316 1.00 87.94 90 LYS A N 1
ATOM 719 C CA . LYS A 1 90 ? -10.607 -2.653 -5.390 1.00 87.94 90 LYS A CA 1
ATOM 720 C C . LYS A 1 90 ? -11.025 -3.535 -4.209 1.00 87.94 90 LYS A C 1
ATOM 722 O O . LYS A 1 90 ? -10.828 -3.150 -3.060 1.00 87.94 90 LYS A O 1
ATOM 727 N N . ASN A 1 91 ? -11.490 -4.752 -4.494 1.00 88.50 91 ASN A N 1
ATOM 728 C CA . ASN A 1 91 ? -11.953 -5.698 -3.474 1.00 88.50 91 ASN A CA 1
ATOM 729 C C . ASN A 1 91 ? -10.866 -6.024 -2.434 1.00 88.50 91 ASN A C 1
ATOM 731 O O . ASN A 1 91 ? -11.165 -6.172 -1.254 1.00 88.50 91 ASN A O 1
ATOM 735 N N . ARG A 1 92 ? -9.593 -6.109 -2.844 1.00 88.44 92 AR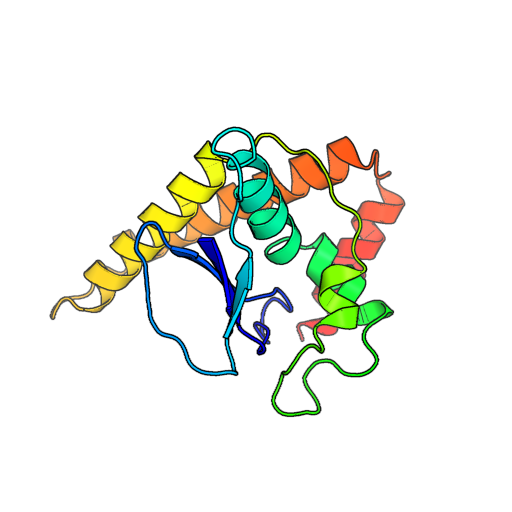G A N 1
ATOM 736 C CA . ARG A 1 92 ? -8.480 -6.415 -1.928 1.00 88.44 92 ARG A CA 1
ATOM 737 C C . ARG A 1 92 ? -8.203 -5.262 -0.976 1.00 88.44 92 ARG A C 1
ATOM 739 O O . ARG A 1 92 ? -7.964 -5.482 0.206 1.00 88.44 92 ARG A O 1
ATOM 746 N N . ILE A 1 93 ? -8.253 -4.033 -1.484 1.00 87.88 93 ILE A N 1
ATOM 747 C CA . ILE A 1 93 ? -8.064 -2.841 -0.654 1.00 87.88 93 ILE A CA 1
ATOM 748 C C . ILE A 1 93 ? -9.214 -2.698 0.336 1.00 87.88 93 ILE A C 1
ATOM 750 O O . ILE A 1 93 ? -8.961 -2.403 1.498 1.00 87.88 93 ILE A O 1
ATOM 754 N N . GLU A 1 94 ? -10.451 -2.968 -0.078 1.00 89.38 94 GLU A N 1
ATOM 755 C CA . GLU A 1 94 ? -11.597 -2.938 0.837 1.00 89.38 94 GLU A CA 1
ATOM 756 C C . GLU A 1 94 ? -11.448 -3.956 1.978 1.00 89.38 94 GLU A C 1
ATOM 758 O O . GLU A 1 94 ? -11.700 -3.611 3.133 1.00 89.38 94 GLU A O 1
ATOM 763 N N . VAL A 1 95 ? -10.954 -5.168 1.693 1.00 89.94 95 VAL A N 1
ATOM 764 C CA . VAL A 1 95 ? -10.631 -6.171 2.728 1.00 89.94 95 VAL A CA 1
ATOM 765 C C . VAL A 1 95 ? -9.552 -5.656 3.685 1.00 89.94 95 VAL A C 1
ATOM 767 O O . VAL A 1 95 ? -9.676 -5.807 4.901 1.00 89.94 95 VAL A O 1
ATOM 770 N N . ILE A 1 96 ? -8.507 -5.008 3.164 1.00 89.69 96 ILE A N 1
ATOM 771 C CA . ILE A 1 96 ? -7.449 -4.408 3.989 1.00 89.69 96 ILE A CA 1
ATOM 772 C C . ILE A 1 96 ? -8.018 -3.289 4.877 1.00 89.69 96 ILE A C 1
ATOM 774 O O . ILE A 1 96 ? -7.699 -3.229 6.066 1.00 89.69 96 ILE A O 1
ATOM 778 N N . GLU A 1 97 ? -8.864 -2.411 4.334 1.00 88.69 97 GLU A N 1
ATOM 779 C CA . GLU A 1 97 ? -9.496 -1.323 5.087 1.00 88.69 97 GLU A CA 1
ATOM 780 C C . GLU A 1 97 ? -10.390 -1.860 6.213 1.00 88.69 97 GLU A C 1
ATOM 782 O O . GLU A 1 97 ? -10.293 -1.381 7.347 1.00 88.69 97 GLU A O 1
ATOM 787 N N . GLN A 1 98 ? -11.197 -2.888 5.936 1.00 89.75 98 GLN A N 1
ATOM 788 C CA . GLN A 1 98 ? -12.022 -3.563 6.944 1.00 89.75 98 GLN A CA 1
ATOM 789 C C . GLN A 1 98 ? -11.160 -4.183 8.049 1.00 89.75 98 GLN A C 1
ATOM 791 O O . GLN A 1 98 ? -11.385 -3.914 9.231 1.00 89.75 98 GLN A O 1
ATOM 796 N N . ALA A 1 99 ? -10.104 -4.915 7.685 1.00 89.44 99 ALA A N 1
ATOM 797 C CA . ALA A 1 99 ? -9.193 -5.514 8.658 1.00 89.44 99 ALA A CA 1
ATOM 798 C C . ALA A 1 99 ? -8.502 -4.456 9.540 1.00 89.44 99 ALA A C 1
ATOM 800 O O . ALA A 1 99 ? -8.323 -4.662 10.744 1.00 89.44 99 ALA A O 1
ATOM 801 N N . TYR A 1 100 ? -8.143 -3.293 8.980 1.00 88.44 100 TYR A N 1
ATOM 802 C CA . TYR A 1 100 ? -7.598 -2.181 9.764 1.00 88.44 100 TYR A CA 1
ATOM 803 C C . TYR A 1 100 ? -8.615 -1.588 10.745 1.00 88.44 100 TYR A C 1
ATOM 805 O O . TYR A 1 100 ? -8.234 -1.273 11.879 1.00 88.44 100 TYR A O 1
ATOM 813 N N . GLN A 1 101 ? -9.880 -1.445 10.340 1.00 88.69 101 GLN A N 1
ATOM 814 C CA . GLN A 1 101 ? -10.956 -0.951 11.205 1.00 88.69 101 GLN A CA 1
ATOM 815 C C . GLN A 1 101 ? -11.236 -1.921 12.356 1.00 88.69 101 GLN A C 1
ATOM 817 O O . GLN A 1 101 ? -11.249 -1.507 13.515 1.00 88.69 101 GLN A O 1
ATOM 822 N N . GLU A 1 102 ? -11.374 -3.213 12.062 1.00 88.94 102 GLU A N 1
ATOM 823 C CA . GLU A 1 102 ? -11.592 -4.249 13.077 1.00 88.94 102 GLU A CA 1
ATOM 824 C C . GLU A 1 102 ? -10.434 -4.322 14.070 1.00 88.94 102 GLU A C 1
ATOM 826 O O . GLU A 1 102 ? -10.650 -4.389 15.282 1.00 88.94 102 GLU A O 1
ATOM 831 N N . ARG A 1 103 ? -9.194 -4.229 13.577 1.00 88.94 103 ARG A N 1
ATOM 832 C CA . ARG A 1 103 ? -8.001 -4.209 14.428 1.00 88.94 103 ARG A CA 1
ATOM 833 C C . ARG A 1 103 ? -7.976 -2.985 15.337 1.00 88.94 103 ARG A C 1
ATOM 835 O O . ARG A 1 103 ? -7.545 -3.084 16.484 1.00 88.94 103 ARG A O 1
ATOM 842 N N . TYR A 1 104 ? -8.393 -1.825 14.833 1.00 86.88 104 TYR A N 1
ATOM 843 C CA . TYR A 1 104 ? -8.467 -0.605 15.632 1.00 86.88 104 TYR A CA 1
ATOM 844 C C . TYR A 1 104 ? -9.527 -0.711 16.734 1.00 86.88 104 TYR A C 1
ATOM 846 O O . TYR A 1 104 ? -9.250 -0.329 17.870 1.00 86.88 104 TYR A O 1
ATOM 854 N N . SER A 1 105 ? -10.696 -1.279 16.426 1.00 86.88 105 SER A N 1
ATOM 855 C CA . SER A 1 105 ? -11.755 -1.538 17.408 1.00 86.88 105 SER A CA 1
ATOM 856 C C . SER A 1 105 ? -11.313 -2.544 18.473 1.00 86.88 105 SER A C 1
ATOM 858 O O . SER A 1 105 ? -11.412 -2.241 19.656 1.00 86.88 105 SER A O 1
ATOM 860 N N . ALA A 1 106 ? -10.717 -3.673 18.074 1.00 83.75 106 ALA A N 1
ATOM 861 C CA . ALA A 1 106 ? -10.224 -4.695 19.003 1.00 83.75 106 ALA A CA 1
ATOM 862 C C . ALA A 1 106 ? -9.137 -4.162 19.956 1.00 83.75 106 ALA A C 1
ATOM 864 O O . ALA A 1 106 ? -9.080 -4.541 21.119 1.00 83.75 106 ALA A O 1
ATOM 865 N N . LYS A 1 107 ? -8.287 -3.232 19.496 1.00 83.75 107 LYS A N 1
ATOM 866 C CA . LYS A 1 107 ? -7.269 -2.590 20.348 1.00 83.75 107 LYS A CA 1
ATOM 867 C C . LYS A 1 107 ? -7.838 -1.601 21.370 1.00 83.75 107 LYS A C 1
ATOM 869 O O . LYS A 1 107 ? -7.133 -1.259 22.317 1.00 83.75 107 LYS A O 1
ATOM 874 N N . LYS A 1 108 ? -9.061 -1.103 21.165 1.00 85.31 108 LYS A N 1
ATOM 875 C CA . LYS A 1 108 ? -9.741 -0.192 22.101 1.00 85.31 108 LYS A CA 1
ATOM 876 C C . LYS A 1 108 ? -10.469 -0.916 23.228 1.00 85.31 108 LYS A C 1
ATOM 878 O O . LYS A 1 108 ? -10.861 -0.261 24.191 1.00 85.31 108 LYS A O 1
ATOM 883 N N . GLU A 1 109 ? -10.690 -2.218 23.098 1.00 83.94 109 GLU A N 1
ATOM 884 C CA . GLU A 1 109 ? -11.335 -3.013 24.136 1.00 83.94 109 GLU A CA 1
ATOM 885 C C . GLU A 1 109 ? -10.438 -3.101 25.380 1.00 83.94 109 GLU A C 1
ATOM 887 O O . GLU A 1 109 ? -9.210 -3.098 25.288 1.00 83.94 109 GLU A O 1
ATOM 892 N N . VAL A 1 110 ? -11.065 -3.153 26.561 1.00 76.12 110 VAL A N 1
ATOM 893 C CA . VAL A 1 110 ? -10.360 -3.219 27.857 1.00 76.12 110 VAL A CA 1
ATOM 894 C C . VAL A 1 110 ? -9.544 -4.510 27.973 1.00 76.12 110 VAL A C 1
ATOM 896 O O . VAL A 1 110 ? -8.467 -4.515 28.563 1.00 76.12 110 VAL A O 1
ATOM 899 N N . LEU A 1 111 ? -10.048 -5.595 27.382 1.00 81.06 111 LEU A N 1
ATOM 900 C CA . LEU A 1 111 ? -9.350 -6.866 27.241 1.00 81.06 111 LEU A CA 1
ATOM 901 C C . LEU A 1 111 ? -9.002 -7.054 25.768 1.00 81.06 111 LEU A C 1
ATOM 903 O O . LEU A 1 111 ? -9.893 -7.140 24.929 1.00 81.06 111 LEU A O 1
ATOM 907 N N . GLN A 1 112 ? -7.710 -7.105 25.458 1.00 82.00 112 GLN A N 1
ATOM 908 C CA . GLN A 1 112 ? -7.235 -7.266 24.088 1.00 82.00 112 GLN A CA 1
ATOM 909 C C . GLN A 1 112 ? -7.120 -8.752 23.739 1.00 82.00 112 GLN A C 1
ATOM 911 O O . GLN A 1 112 ? -6.427 -9.509 24.417 1.00 82.00 112 GLN A O 1
ATOM 916 N N . ASP A 1 113 ? -7.787 -9.169 22.663 1.00 84.75 113 ASP A N 1
ATOM 917 C CA . ASP A 1 113 ? -7.607 -10.501 22.085 1.00 84.75 113 ASP A CA 1
ATOM 918 C C . ASP A 1 113 ? -6.415 -10.497 21.115 1.00 84.75 113 ASP A C 1
ATOM 920 O O . ASP A 1 113 ? -6.544 -10.225 19.914 1.00 84.75 113 ASP A O 1
ATOM 924 N N . ASP A 1 114 ? -5.237 -10.823 21.646 1.00 85.38 114 ASP A N 1
ATOM 925 C CA . ASP A 1 114 ? -3.997 -10.900 20.870 1.00 85.38 114 ASP A CA 1
ATOM 926 C C . ASP A 1 114 ? -4.075 -11.913 19.720 1.00 85.38 114 ASP A C 1
ATOM 928 O O . ASP A 1 114 ? -3.464 -11.702 18.666 1.00 85.38 114 ASP A O 1
ATOM 932 N N . LYS A 1 115 ? -4.850 -12.999 19.861 1.00 87.06 115 LYS A N 1
ATOM 933 C CA . LYS A 1 115 ? -5.003 -13.993 18.787 1.00 87.06 115 LYS A CA 1
ATOM 934 C C . LYS A 1 115 ? -5.765 -13.394 17.614 1.00 87.06 115 LYS A C 1
ATOM 936 O O . LYS A 1 115 ? -5.324 -13.527 16.469 1.00 87.06 115 LYS A O 1
ATOM 941 N N . LYS A 1 116 ? -6.865 -12.691 17.891 1.00 86.00 116 LYS A N 1
ATOM 942 C CA . LYS A 1 116 ? -7.647 -11.985 16.867 1.00 86.00 116 LYS A CA 1
ATOM 943 C C . LYS A 1 116 ? -6.828 -10.881 16.199 1.00 86.00 116 LYS A C 1
ATOM 945 O O . LYS A 1 116 ? -6.823 -10.780 14.972 1.00 86.00 116 LYS A O 1
ATOM 950 N N . ILE A 1 117 ? -6.081 -10.095 16.976 1.00 86.25 117 ILE A N 1
ATOM 951 C CA . ILE A 1 117 ? -5.210 -9.036 16.440 1.00 86.25 117 ILE A CA 1
ATOM 952 C C . ILE A 1 117 ? -4.133 -9.625 15.517 1.00 86.25 117 ILE A C 1
ATOM 954 O O . ILE A 1 117 ? -3.898 -9.090 14.429 1.00 86.25 117 ILE A O 1
ATOM 958 N N . ASN A 1 118 ? -3.510 -10.738 15.905 1.00 88.06 118 ASN A N 1
ATOM 959 C CA . ASN A 1 118 ? -2.504 -11.410 15.084 1.00 88.06 118 ASN A CA 1
ATOM 960 C C . ASN A 1 118 ? -3.099 -12.007 13.801 1.00 88.06 118 ASN A C 1
ATOM 962 O O . ASN A 1 118 ? -2.507 -11.857 12.732 1.00 88.06 118 ASN A O 1
ATOM 966 N N . ALA A 1 119 ? -4.293 -12.601 13.866 1.00 88.94 119 ALA A N 1
ATOM 967 C CA . ALA A 1 119 ? -4.997 -13.092 12.680 1.00 88.94 119 ALA A CA 1
ATOM 968 C C . ALA A 1 119 ? -5.303 -11.962 11.674 1.00 88.94 119 ALA A C 1
ATOM 970 O O . ALA A 1 119 ? -5.080 -12.117 10.468 1.00 88.94 119 ALA A O 1
ATOM 971 N N . LEU A 1 120 ? -5.736 -10.794 12.163 1.00 88.50 120 LEU A N 1
ATOM 972 C CA . LEU A 1 120 ? -5.970 -9.611 11.328 1.00 88.50 120 LEU A CA 1
ATOM 973 C C . LEU A 1 120 ? -4.671 -9.086 10.701 1.00 88.50 120 LEU A C 1
ATOM 975 O O . LEU A 1 120 ? -4.645 -8.771 9.512 1.00 88.50 120 LEU A O 1
ATOM 979 N N . ASN A 1 121 ? -3.571 -9.044 11.460 1.00 88.69 121 ASN A N 1
ATOM 980 C CA . ASN A 1 121 ? -2.264 -8.647 10.926 1.00 88.69 121 ASN A CA 1
ATOM 981 C C . ASN A 1 121 ? -1.791 -9.590 9.808 1.00 88.69 121 ASN A C 1
ATOM 983 O O . ASN A 1 121 ? -1.324 -9.116 8.772 1.00 88.69 121 ASN A O 1
ATOM 987 N N . ASN A 1 122 ? -1.963 -10.903 9.981 1.00 90.31 122 ASN A N 1
ATOM 988 C CA . ASN A 1 122 ? -1.620 -11.894 8.959 1.00 90.31 122 ASN A CA 1
ATOM 989 C C . ASN A 1 122 ? -2.476 -11.734 7.697 1.00 90.31 122 ASN A C 1
ATOM 991 O O . ASN A 1 122 ? -1.963 -11.848 6.586 1.00 90.31 122 ASN A O 1
ATOM 995 N N . THR A 1 123 ? -3.760 -11.409 7.860 1.00 90.81 123 THR A N 1
ATOM 996 C CA . THR A 1 123 ? -4.670 -11.137 6.736 1.00 90.81 123 THR A CA 1
ATOM 997 C C . THR A 1 123 ? -4.215 -9.910 5.945 1.00 90.81 123 THR A C 1
ATOM 999 O O . THR A 1 123 ? -4.086 -9.977 4.723 1.00 90.81 123 THR A O 1
ATOM 1002 N N . ILE A 1 124 ? -3.878 -8.815 6.637 1.00 90.00 124 ILE A N 1
ATOM 1003 C CA . ILE A 1 124 ? -3.359 -7.588 6.013 1.00 90.00 124 ILE A CA 1
ATOM 1004 C C . ILE A 1 124 ? -2.059 -7.873 5.251 1.00 90.00 124 ILE A C 1
ATOM 1006 O O . ILE A 1 124 ? -1.913 -7.451 4.106 1.00 90.00 124 ILE A O 1
ATOM 1010 N N . LEU A 1 125 ? -1.118 -8.598 5.864 1.00 89.62 125 LEU A N 1
ATOM 1011 C CA . LEU A 1 125 ? 0.146 -8.965 5.218 1.00 89.62 125 LEU A CA 1
ATOM 1012 C C . LEU A 1 125 ? -0.080 -9.843 3.981 1.00 89.62 125 LEU A C 1
ATOM 1014 O O . LEU A 1 125 ? 0.524 -9.598 2.939 1.00 89.62 125 LEU A O 1
ATOM 1018 N N . SER A 1 126 ? -0.980 -10.824 4.070 1.00 91.44 126 SER A N 1
ATOM 1019 C CA . SER A 1 126 ? -1.321 -11.698 2.945 1.00 91.44 126 SER A CA 1
ATOM 1020 C C . SER A 1 126 ? -1.895 -10.912 1.765 1.00 91.44 126 SER A C 1
ATOM 1022 O O . SER A 1 126 ? -1.459 -11.112 0.631 1.00 91.44 126 SER A O 1
ATOM 1024 N N . GLU A 1 127 ? -2.833 -9.992 2.005 1.00 91.38 127 GLU A N 1
ATOM 1025 C CA . GLU A 1 127 ? -3.420 -9.188 0.927 1.00 91.38 127 GLU A CA 1
ATOM 1026 C C . GLU A 1 127 ? -2.426 -8.190 0.324 1.00 91.38 127 GLU A C 1
ATOM 1028 O O . GLU A 1 127 ? -2.398 -8.033 -0.897 1.00 91.38 127 GLU A O 1
ATOM 1033 N N . LEU A 1 128 ? -1.546 -7.585 1.130 1.00 89.62 128 LEU A N 1
ATOM 1034 C CA . LEU A 1 128 ? -0.463 -6.739 0.611 1.00 89.62 128 LEU A CA 1
ATOM 1035 C C . LEU A 1 128 ? 0.505 -7.531 -0.279 1.00 89.62 128 LEU A C 1
ATOM 1037 O O . LEU A 1 128 ? 0.867 -7.063 -1.356 1.00 89.62 128 LEU A O 1
ATOM 1041 N N . ASN A 1 129 ? 0.867 -8.755 0.112 1.00 90.25 129 ASN A N 1
ATOM 1042 C CA . ASN A 1 129 ? 1.721 -9.616 -0.710 1.00 90.25 129 ASN A CA 1
ATOM 1043 C C . ASN A 1 129 ? 1.048 -9.990 -2.036 1.00 90.25 129 ASN A C 1
ATOM 1045 O O . ASN A 1 129 ? 1.700 -10.006 -3.079 1.00 90.25 129 ASN A O 1
ATOM 1049 N N . LYS A 1 130 ? -0.268 -10.236 -2.027 1.00 91.56 130 LYS A N 1
ATOM 1050 C CA . LYS A 1 130 ? -1.033 -10.476 -3.260 1.00 91.56 130 LYS A CA 1
ATOM 1051 C C . LYS A 1 130 ? -1.060 -9.237 -4.155 1.00 91.56 130 LYS A C 1
ATOM 1053 O O . LYS A 1 130 ? -0.925 -9.384 -5.364 1.00 91.56 130 LYS A O 1
ATOM 1058 N N . ILE A 1 131 ? -1.200 -8.036 -3.588 1.00 91.12 131 ILE A N 1
ATOM 1059 C CA . ILE A 1 131 ? -1.118 -6.775 -4.343 1.00 91.12 131 ILE A CA 1
ATOM 1060 C C . ILE A 1 131 ? 0.258 -6.628 -4.998 1.00 91.12 131 ILE A C 1
ATOM 1062 O O . ILE A 1 131 ? 0.324 -6.365 -6.196 1.00 91.12 131 ILE A O 1
ATOM 1066 N N . ASN A 1 132 ? 1.341 -6.857 -4.249 1.00 90.56 132 ASN A N 1
ATOM 1067 C CA . ASN A 1 132 ? 2.701 -6.793 -4.791 1.00 90.56 132 ASN A CA 1
ATOM 1068 C C . ASN A 1 132 ? 2.884 -7.781 -5.946 1.00 90.56 132 ASN A C 1
ATOM 1070 O O . ASN A 1 132 ? 3.381 -7.395 -6.997 1.00 90.56 132 ASN A O 1
ATOM 1074 N N . LYS A 1 133 ? 2.391 -9.017 -5.800 1.00 90.19 133 LYS A N 1
ATOM 1075 C CA . LYS A 1 133 ? 2.441 -10.010 -6.877 1.00 90.19 133 LYS A CA 1
ATOM 1076 C C . LYS A 1 133 ? 1.711 -9.540 -8.138 1.00 90.19 133 LYS A C 1
ATOM 1078 O O . LYS A 1 133 ? 2.273 -9.615 -9.218 1.00 90.19 133 LYS A O 1
ATOM 1083 N N . VAL A 1 134 ? 0.502 -8.985 -8.005 1.00 91.94 134 VAL A N 1
ATOM 1084 C CA . VAL A 1 134 ? -0.249 -8.447 -9.157 1.00 91.94 134 VAL A CA 1
ATOM 1085 C C . VAL A 1 134 ? 0.515 -7.304 -9.835 1.00 91.94 134 VAL A C 1
ATOM 1087 O O . VAL A 1 134 ? 0.508 -7.207 -11.060 1.00 91.94 134 VAL A O 1
ATOM 1090 N N . ILE A 1 135 ? 1.188 -6.449 -9.059 1.00 90.56 135 ILE A N 1
ATOM 1091 C CA . ILE A 1 135 ? 2.024 -5.368 -9.595 1.00 90.56 135 ILE A CA 1
ATOM 1092 C C . ILE A 1 135 ? 3.219 -5.941 -10.365 1.00 90.56 135 ILE A C 1
ATOM 1094 O O . ILE A 1 135 ? 3.479 -5.505 -11.484 1.00 90.56 135 ILE A O 1
ATOM 1098 N N . TYR A 1 136 ? 3.916 -6.924 -9.799 1.00 90.94 136 TYR A N 1
ATOM 1099 C CA . TYR A 1 136 ? 5.072 -7.558 -10.434 1.00 90.94 136 TYR A CA 1
ATOM 1100 C C . TYR A 1 136 ? 4.679 -8.288 -11.721 1.00 90.94 136 TYR A C 1
ATOM 1102 O O . TYR A 1 136 ? 5.322 -8.095 -12.751 1.00 90.94 136 TYR A O 1
ATOM 1110 N N . ASP A 1 137 ? 3.566 -9.026 -11.693 1.00 90.25 137 ASP A N 1
ATOM 1111 C CA . ASP A 1 137 ? 3.008 -9.718 -12.857 1.00 90.25 137 ASP A CA 1
ATOM 1112 C C . ASP A 1 137 ? 2.642 -8.717 -13.971 1.00 90.25 137 ASP A C 1
ATOM 1114 O O . ASP A 1 137 ? 2.890 -8.966 -15.152 1.00 90.25 137 ASP A O 1
ATOM 1118 N N . LYS A 1 138 ? 2.081 -7.552 -13.613 1.00 90.38 138 LYS A N 1
ATOM 1119 C CA . LYS A 1 138 ? 1.741 -6.485 -14.571 1.00 90.38 138 LYS A CA 1
ATOM 1120 C C . LYS A 1 138 ? 2.959 -5.800 -15.176 1.00 90.38 138 LYS A C 1
ATOM 1122 O O . LYS A 1 138 ? 2.901 -5.408 -16.338 1.00 90.38 138 LYS A O 1
ATOM 1127 N N . LEU A 1 139 ? 4.021 -5.640 -14.396 1.00 88.75 139 LEU A N 1
ATOM 1128 C CA . LEU A 1 139 ? 5.289 -5.076 -14.854 1.00 88.75 139 LEU A CA 1
ATOM 1129 C C . LEU A 1 139 ? 6.177 -6.107 -15.558 1.00 88.75 139 LEU A C 1
ATOM 1131 O O . LEU A 1 139 ? 7.200 -5.721 -16.110 1.00 88.75 139 LEU A O 1
ATOM 1135 N N . GLN A 1 140 ? 5.769 -7.382 -15.567 1.00 90.19 140 GLN A N 1
ATOM 1136 C CA . GLN A 1 140 ? 6.525 -8.497 -16.140 1.00 90.19 1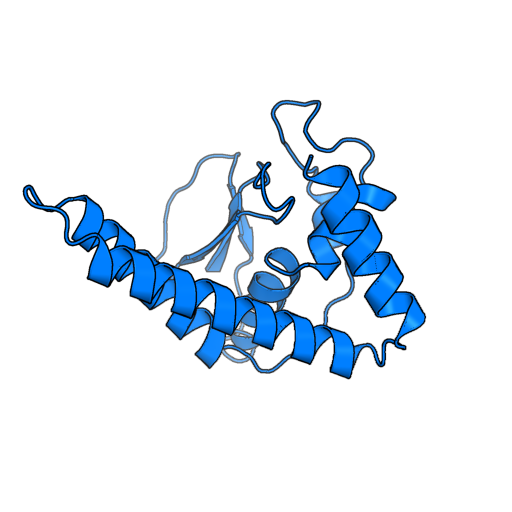40 GLN A CA 1
ATOM 1137 C C . GLN A 1 140 ? 7.945 -8.582 -15.569 1.00 90.19 140 GLN A C 1
ATOM 1139 O O . GLN A 1 140 ? 8.901 -8.828 -16.306 1.00 90.19 140 GLN A O 1
ATOM 1144 N N . LEU A 1 141 ? 8.072 -8.360 -14.257 1.00 89.56 141 LEU A N 1
ATOM 1145 C CA . LEU A 1 141 ? 9.371 -8.400 -13.597 1.00 89.56 141 LEU A CA 1
ATOM 1146 C C . LEU A 1 141 ? 9.963 -9.803 -13.671 1.00 89.56 141 LEU A C 1
ATOM 1148 O O . LEU A 1 141 ? 9.274 -10.799 -13.437 1.00 89.56 141 LEU A O 1
ATOM 1152 N N . ASN A 1 142 ? 11.254 -9.872 -13.967 1.00 89.88 142 ASN A N 1
ATOM 1153 C CA . ASN A 1 142 ? 11.995 -11.124 -13.902 1.00 89.88 142 ASN A CA 1
ATOM 1154 C C . ASN A 1 142 ? 12.431 -11.440 -12.456 1.00 89.88 142 ASN A C 1
ATOM 1156 O O . ASN A 1 142 ? 12.325 -10.616 -11.539 1.00 89.88 142 ASN A O 1
ATOM 1160 N N . ASP A 1 143 ? 12.946 -12.653 -12.248 1.00 88.75 143 ASP A N 1
ATOM 1161 C CA . ASP A 1 143 ? 13.383 -13.106 -10.922 1.00 88.75 143 ASP A CA 1
ATOM 1162 C C . ASP A 1 143 ? 14.519 -12.234 -10.358 1.00 88.75 143 ASP A C 1
ATOM 1164 O O . ASP A 1 143 ? 14.592 -12.005 -9.153 1.00 88.75 143 ASP A O 1
ATOM 1168 N N . ILE A 1 144 ? 15.382 -11.697 -11.229 1.00 89.44 144 ILE A N 1
ATOM 1169 C CA . ILE A 1 144 ? 16.516 -10.847 -10.841 1.00 89.44 144 ILE A CA 1
ATOM 1170 C C . ILE A 1 144 ? 16.020 -9.481 -10.350 1.00 89.44 144 ILE A C 1
ATOM 1172 O O . ILE A 1 144 ? 16.455 -9.006 -9.305 1.00 89.44 144 ILE A O 1
ATOM 1176 N N . GLU A 1 145 ? 15.095 -8.851 -11.068 1.00 87.94 145 GLU A N 1
ATOM 1177 C CA . GLU A 1 145 ? 14.471 -7.576 -10.704 1.00 87.94 145 GLU A CA 1
ATOM 1178 C C . GLU A 1 145 ? 13.686 -7.706 -9.401 1.00 87.94 145 GLU A C 1
ATOM 1180 O O . GLU A 1 145 ? 13.789 -6.846 -8.526 1.00 87.94 145 GLU A O 1
ATOM 1185 N N . THR A 1 146 ? 12.960 -8.812 -9.235 1.00 87.56 146 THR A N 1
ATOM 1186 C CA . THR A 1 146 ? 12.253 -9.110 -7.986 1.00 87.56 146 THR A CA 1
ATOM 1187 C C . THR A 1 146 ? 13.233 -9.261 -6.821 1.00 87.56 146 THR A C 1
ATOM 1189 O O . THR A 1 146 ? 13.054 -8.615 -5.787 1.00 87.56 146 THR A O 1
ATOM 1192 N N . ALA A 1 147 ? 14.317 -10.021 -7.008 1.00 88.19 147 ALA A N 1
ATOM 1193 C CA . ALA A 1 147 ? 15.359 -10.184 -5.997 1.00 88.19 147 ALA A CA 1
ATOM 1194 C C . ALA A 1 147 ? 16.055 -8.856 -5.648 1.00 88.19 147 ALA A C 1
ATOM 1196 O O . ALA A 1 147 ? 16.363 -8.613 -4.483 1.00 88.19 147 ALA A O 1
ATOM 1197 N N . LEU A 1 148 ? 16.268 -7.965 -6.623 1.00 87.88 148 LEU A N 1
ATOM 1198 C CA . LEU A 1 148 ? 16.819 -6.627 -6.382 1.00 87.88 148 LEU A CA 1
ATOM 1199 C C . LEU A 1 148 ? 15.881 -5.764 -5.531 1.00 87.88 148 LEU A C 1
ATOM 1201 O O . LEU A 1 148 ? 16.350 -5.051 -4.640 1.00 87.88 148 LEU A O 1
ATOM 1205 N N . ILE A 1 149 ? 14.571 -5.831 -5.78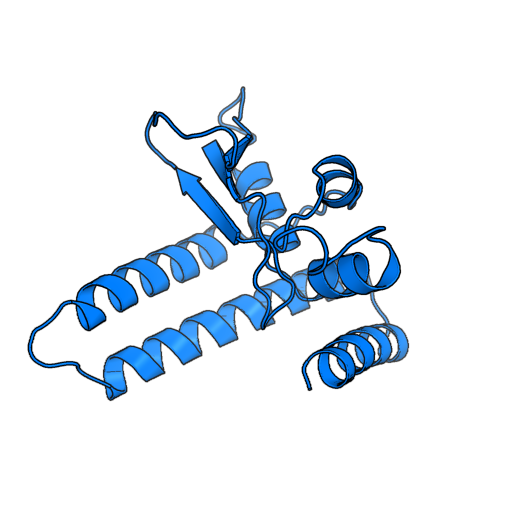7 1.00 87.88 149 ILE A N 1
ATOM 1206 C CA . ILE A 1 149 ? 13.565 -5.131 -4.979 1.00 87.88 149 ILE A CA 1
ATOM 1207 C C . ILE A 1 149 ? 13.581 -5.662 -3.544 1.00 87.88 149 ILE A C 1
ATOM 1209 O O . ILE A 1 149 ? 13.640 -4.868 -2.606 1.00 87.88 149 ILE A O 1
ATOM 1213 N N . GLU A 1 150 ? 13.557 -6.981 -3.360 1.00 86.75 150 GLU A N 1
ATOM 1214 C CA . GLU A 1 150 ? 13.583 -7.611 -2.034 1.00 86.75 150 GLU A CA 1
ATOM 1215 C C . GLU A 1 150 ? 14.865 -7.272 -1.270 1.00 86.75 150 GLU A C 1
ATOM 1217 O O . GLU A 1 150 ? 14.796 -6.782 -0.144 1.00 86.75 150 GLU A O 1
ATOM 1222 N N . TYR A 1 151 ? 16.025 -7.401 -1.917 1.00 86.31 151 TYR A N 1
ATOM 1223 C CA . TYR A 1 151 ? 17.323 -7.060 -1.337 1.00 86.31 151 TYR A CA 1
ATOM 1224 C C . TYR A 1 151 ? 17.389 -5.602 -0.869 1.00 86.31 151 TYR A C 1
ATOM 1226 O O . TYR A 1 151 ? 17.791 -5.317 0.262 1.00 86.31 151 TYR A O 1
ATOM 1234 N N . ALA A 1 152 ? 16.958 -4.668 -1.722 1.00 85.38 152 ALA A N 1
ATOM 1235 C CA . ALA A 1 152 ? 16.933 -3.252 -1.378 1.00 85.38 152 ALA A CA 1
ATOM 1236 C C . ALA A 1 152 ? 15.984 -2.965 -0.208 1.00 85.38 152 ALA A C 1
ATOM 1238 O O . ALA A 1 152 ? 16.245 -2.066 0.589 1.00 85.38 152 ALA A O 1
ATOM 1239 N N . LEU A 1 153 ? 14.888 -3.711 -0.083 1.00 84.50 153 LEU A N 1
ATOM 1240 C CA . LEU A 1 153 ? 13.946 -3.540 1.015 1.00 84.50 153 LEU A CA 1
ATOM 1241 C C . LEU A 1 153 ? 14.426 -4.184 2.315 1.00 84.50 153 LEU A C 1
ATOM 1243 O O . LEU A 1 153 ? 14.107 -3.644 3.367 1.00 84.50 153 LEU A O 1
ATOM 1247 N N . ASP A 1 154 ? 15.156 -5.292 2.272 1.00 83.25 154 ASP A N 1
ATOM 1248 C CA . ASP A 1 154 ? 15.603 -5.991 3.480 1.00 83.25 154 ASP A CA 1
ATOM 1249 C C . ASP A 1 154 ? 16.818 -5.318 4.123 1.00 83.25 154 ASP A C 1
ATOM 1251 O O . ASP A 1 154 ? 16.844 -5.143 5.341 1.00 83.25 154 ASP A O 1
ATOM 1255 N N . ILE A 1 155 ? 17.783 -4.849 3.326 1.00 76.88 155 ILE A N 1
ATOM 1256 C CA . ILE A 1 155 ? 18.974 -4.164 3.858 1.00 76.88 155 ILE A CA 1
ATOM 1257 C C . ILE A 1 155 ? 18.648 -2.786 4.421 1.00 76.88 155 ILE A C 1
ATOM 1259 O O . ILE A 1 155 ? 19.232 -2.371 5.413 1.00 76.88 155 ILE A O 1
ATOM 1263 N N . ASN A 1 156 ? 17.716 -2.056 3.813 1.00 64.69 156 ASN A N 1
ATOM 1264 C CA . ASN A 1 156 ? 17.392 -0.703 4.271 1.00 64.69 156 ASN A CA 1
ATOM 1265 C C . ASN A 1 156 ? 16.391 -0.679 5.442 1.00 64.69 156 ASN A C 1
ATOM 1267 O O . ASN A 1 156 ? 16.011 0.402 5.888 1.00 64.69 156 ASN A O 1
ATOM 1271 N N . LYS A 1 157 ? 15.936 -1.847 5.923 1.00 62.75 157 LYS A N 1
ATOM 1272 C CA . LYS A 1 157 ? 15.010 -1.983 7.064 1.00 62.75 157 LYS A CA 1
ATOM 1273 C C . LYS A 1 157 ? 15.686 -2.378 8.383 1.00 62.75 157 LYS A C 1
ATOM 1275 O O . LYS A 1 157 ? 14.980 -2.443 9.391 1.00 62.75 157 LYS A O 1
ATOM 1280 N N . THR A 1 158 ? 16.991 -2.664 8.386 1.00 44.50 158 THR A N 1
ATOM 1281 C CA . THR A 1 158 ? 17.793 -2.881 9.609 1.00 44.50 158 THR A CA 1
ATOM 1282 C C . THR A 1 158 ? 18.150 -1.572 10.287 1.00 44.50 158 THR A C 1
ATOM 1284 O O . THR A 1 158 ? 18.015 -1.512 11.529 1.00 44.50 158 THR A O 1
#

Secondary structure (DSSP, 8-state):
-EEEEEEEPTTT--EEEEE-SS-----TTEEEE--SSGGGHHHHHHHHHHHTSHHHHHHHHHH-S-SSSSTTBPPHHHHHTSPP-----HHHHHHHHHHHHHHHHHHHSSS--HHHHHHHHHHHHHHHHHHHHHHHHHHT--HHHHHHHHHHHHHTT-